Protein AF-U6F900-F1 (afdb_monomer_lite)

Secondary structure (DSSP, 8-state):
-HHHHHHHHHHHHHHHHHTTTTT-EES-SS-BTTB-EEEEEEE-STT-EEEEEEEEETTEEEEEEEEEE--

Radius of gyration: 12.01 Å; chains: 1; bounding box: 32×21×33 Å

pLDDT: mean 89.07, std 8.53, range [57.06, 95.88]

Organism: NCBI:txid1226333

Sequence (71 aa):
MQKIAKQKIATAIEKETNTGMTKVKLAIRNEVNGLPCYEFRLNLGKIGSVRIAFTVYNDLATIRVVLVKSF

Foldseek 3Di:
DVVLVVVQVVVVVLVCLVVVNPQKDQPDPDADVPFTKIWHKDQSDQQGIWIWIWTDDPNDTGTDDIDGDDD

Structure (mmCIF, N/CA/C/O backbone):
data_AF-U6F900-F1
#
_entry.id   AF-U6F900-F1
#
loop_
_atom_site.group_PDB
_atom_site.id
_atom_site.type_symbol
_atom_site.label_atom_id
_atom_site.label_alt_id
_atom_site.label_comp_id
_atom_site.label_asym_id
_atom_site.label_entity_id
_atom_site.label_seq_id
_atom_site.pdbx_PDB_ins_code
_atom_site.Cartn_x
_atom_site.Cartn_y
_atom_sit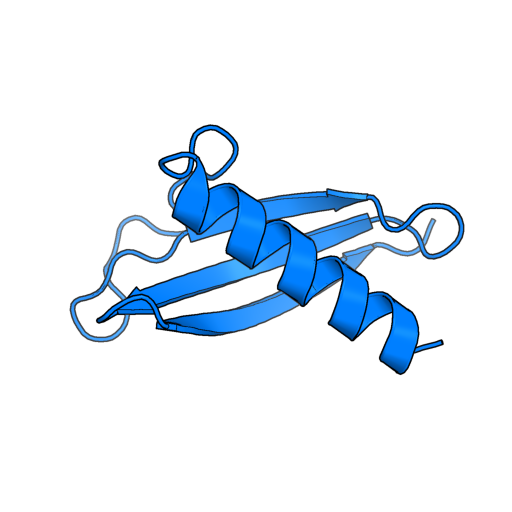e.Cartn_z
_atom_site.occupancy
_atom_site.B_iso_or_equiv
_atom_site.auth_seq_id
_atom_site.auth_comp_id
_atom_site.auth_asym_id
_atom_site.auth_atom_id
_atom_site.pdbx_PDB_model_num
ATOM 1 N N . MET A 1 1 ? 16.640 -5.589 -10.164 1.00 57.41 1 MET A N 1
ATOM 2 C CA . MET A 1 1 ? 15.534 -4.631 -10.426 1.00 57.41 1 MET A CA 1
ATOM 3 C C . MET A 1 1 ? 14.333 -4.817 -9.497 1.00 57.41 1 MET A C 1
ATOM 5 O O . MET A 1 1 ? 13.951 -3.852 -8.847 1.00 57.41 1 MET A O 1
ATOM 9 N N . GLN A 1 2 ? 13.776 -6.027 -9.352 1.00 69.12 2 GLN A N 1
ATOM 10 C CA . GLN A 1 2 ? 12.583 -6.258 -8.514 1.00 69.12 2 GLN A CA 1
ATOM 11 C C . GLN A 1 2 ? 12.763 -5.884 -7.027 1.00 69.12 2 GLN A C 1
ATOM 13 O O . GLN A 1 2 ? 11.856 -5.308 -6.433 1.00 69.12 2 GLN A O 1
ATOM 18 N N . LYS A 1 3 ? 13.940 -6.141 -6.432 1.00 80.31 3 LYS A N 1
ATOM 19 C CA . LYS A 1 3 ? 14.235 -5.812 -5.020 1.00 80.31 3 LYS A CA 1
ATOM 20 C C . LYS A 1 3 ? 14.113 -4.310 -4.721 1.00 80.31 3 LYS A C 1
ATOM 22 O O . LYS A 1 3 ? 13.498 -3.930 -3.734 1.00 80.31 3 LYS A O 1
ATOM 27 N N . ILE A 1 4 ? 14.626 -3.461 -5.615 1.00 84.12 4 ILE A N 1
ATOM 28 C CA . ILE A 1 4 ? 14.579 -1.996 -5.466 1.00 84.12 4 ILE A CA 1
ATOM 29 C C . ILE A 1 4 ? 13.137 -1.485 -5.579 1.00 84.12 4 ILE A C 1
ATOM 31 O O . ILE A 1 4 ? 12.728 -0.632 -4.797 1.00 84.12 4 ILE A O 1
ATOM 35 N N . ALA A 1 5 ? 12.352 -2.018 -6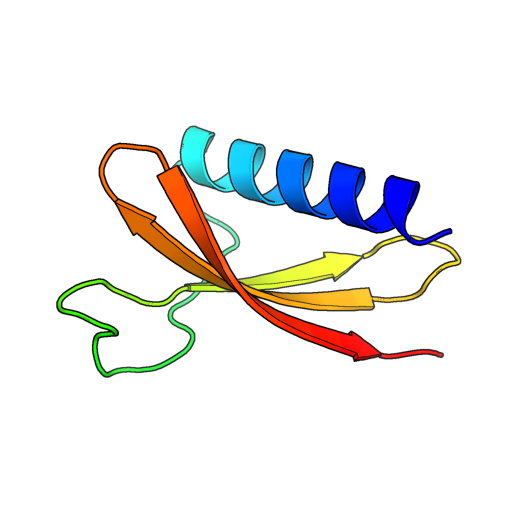.520 1.00 83.44 5 ALA A N 1
ATOM 36 C CA . ALA A 1 5 ? 10.943 -1.652 -6.660 1.00 83.44 5 ALA A CA 1
ATOM 37 C C . ALA A 1 5 ? 10.132 -2.036 -5.412 1.00 83.44 5 ALA A C 1
ATOM 39 O O . ALA A 1 5 ? 9.391 -1.204 -4.898 1.00 83.44 5 ALA A O 1
ATOM 40 N N . LYS A 1 6 ? 10.331 -3.252 -4.878 1.00 87.44 6 LYS A N 1
ATOM 41 C CA . LYS A 1 6 ? 9.686 -3.707 -3.634 1.00 87.44 6 LYS A CA 1
ATOM 42 C C . LYS A 1 6 ? 10.023 -2.802 -2.448 1.00 87.44 6 LYS A C 1
ATOM 44 O O . LYS A 1 6 ? 9.114 -2.396 -1.736 1.00 87.44 6 LYS A O 1
ATOM 49 N N . GLN A 1 7 ? 11.295 -2.432 -2.284 1.00 91.31 7 GLN A N 1
ATOM 50 C CA . GLN A 1 7 ? 11.724 -1.526 -1.215 1.00 91.31 7 GLN A CA 1
ATOM 51 C C . GLN A 1 7 ? 11.039 -0.157 -1.330 1.00 91.31 7 GLN A C 1
ATOM 53 O O . GLN A 1 7 ? 10.463 0.327 -0.365 1.00 91.31 7 GLN A O 1
ATOM 58 N N . LYS A 1 8 ? 1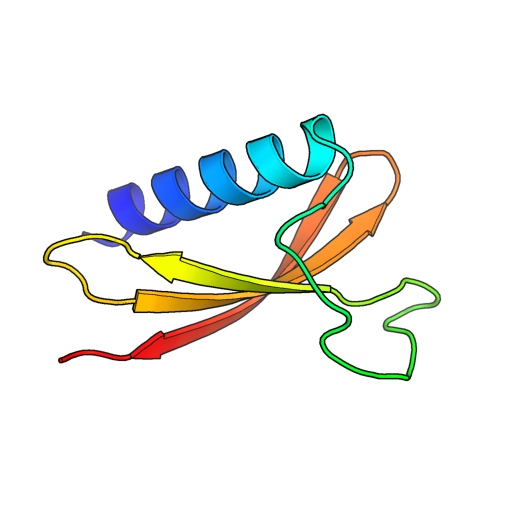1.038 0.439 -2.530 1.00 91.69 8 LYS A N 1
ATOM 59 C CA . LYS A 1 8 ? 10.387 1.736 -2.773 1.00 91.69 8 LYS A CA 1
ATOM 60 C C . LYS A 1 8 ? 8.881 1.692 -2.517 1.00 91.69 8 LYS A C 1
ATOM 62 O O . LYS A 1 8 ? 8.336 2.655 -1.991 1.00 91.69 8 LYS A O 1
ATOM 67 N N . ILE A 1 9 ? 8.220 0.596 -2.891 1.00 91.88 9 ILE A N 1
ATOM 68 C CA . ILE A 1 9 ? 6.796 0.380 -2.618 1.00 91.88 9 ILE A CA 1
ATOM 69 C C . ILE A 1 9 ? 6.551 0.308 -1.110 1.00 91.88 9 ILE A C 1
ATOM 71 O O . ILE A 1 9 ? 5.693 1.032 -0.618 1.00 91.88 9 ILE A O 1
ATOM 75 N N . ALA A 1 10 ? 7.327 -0.501 -0.382 1.00 92.12 10 ALA A N 1
ATOM 76 C CA . ALA A 1 10 ? 7.193 -0.636 1.066 1.00 92.12 10 ALA A CA 1
ATOM 77 C C . ALA A 1 10 ? 7.373 0.713 1.780 1.00 92.12 10 ALA A C 1
ATOM 79 O O . ALA A 1 10 ? 6.487 1.129 2.517 1.00 92.12 10 ALA A O 1
ATOM 80 N N . THR A 1 11 ? 8.447 1.448 1.471 1.00 94.50 11 THR A N 1
ATOM 81 C CA . THR A 1 11 ? 8.705 2.778 2.047 1.00 94.50 11 THR A CA 1
ATOM 82 C C . THR A 1 11 ? 7.598 3.783 1.725 1.00 94.50 11 THR A C 1
ATOM 84 O O . THR A 1 11 ? 7.256 4.619 2.556 1.00 94.50 11 THR A O 1
ATOM 87 N N . ALA A 1 12 ? 7.027 3.735 0.518 1.00 93.94 12 ALA A N 1
ATOM 88 C CA . ALA A 1 12 ? 5.937 4.632 0.152 1.00 93.94 12 ALA A CA 1
ATOM 89 C C . ALA A 1 12 ? 4.650 4.318 0.926 1.00 93.94 12 ALA A C 1
ATOM 91 O O . ALA A 1 12 ? 3.987 5.242 1.383 1.00 93.94 12 ALA A O 1
ATOM 92 N N . ILE A 1 13 ? 4.318 3.035 1.091 1.00 93.12 13 ILE A N 1
ATOM 93 C CA . ILE A 1 13 ? 3.155 2.613 1.875 1.00 93.12 13 ILE A CA 1
ATOM 94 C C . ILE A 1 13 ? 3.334 3.014 3.340 1.00 93.12 13 ILE A C 1
ATOM 96 O O . ILE A 1 13 ? 2.447 3.655 3.884 1.00 93.12 13 ILE A O 1
ATOM 100 N N . GLU A 1 14 ? 4.486 2.709 3.939 1.00 93.62 14 GLU A N 1
ATOM 101 C CA . GLU A 1 14 ? 4.809 3.063 5.328 1.00 93.62 14 GLU A CA 1
ATOM 102 C C . GLU A 1 14 ? 4.712 4.575 5.571 1.00 93.62 14 GLU A C 1
ATOM 104 O O . GLU A 1 14 ? 4.153 5.034 6.566 1.00 93.62 14 GLU A O 1
ATOM 109 N N . LYS A 1 15 ? 5.212 5.378 4.626 1.00 94.19 15 LYS A N 1
ATOM 110 C CA . LYS A 1 15 ? 5.055 6.829 4.692 1.00 94.19 15 LYS A CA 1
ATOM 111 C C . LYS A 1 15 ? 3.582 7.221 4.722 1.00 94.19 15 LYS A C 1
ATOM 113 O O . LYS A 1 15 ? 3.194 7.995 5.588 1.00 94.19 15 LYS A O 1
ATOM 118 N N . GLU A 1 16 ? 2.776 6.711 3.792 1.00 92.69 16 GLU A N 1
ATOM 119 C CA . GLU A 1 16 ? 1.360 7.069 3.731 1.00 92.69 16 GLU A CA 1
ATOM 120 C C . GLU A 1 16 ? 0.604 6.598 4.978 1.00 92.69 16 GLU A C 1
ATOM 122 O O . GLU A 1 16 ? -0.180 7.377 5.514 1.00 92.69 16 GLU A O 1
ATOM 127 N N . THR A 1 17 ? 0.871 5.397 5.505 1.00 89.50 17 THR A N 1
ATOM 128 C CA . THR A 1 17 ? 0.249 4.927 6.755 1.00 89.50 17 THR A CA 1
ATOM 129 C C . THR A 1 17 ? 0.612 5.822 7.940 1.00 89.50 17 THR A C 1
ATOM 131 O O . THR A 1 17 ? -0.264 6.153 8.732 1.00 89.50 17 THR A O 1
ATOM 134 N N . ASN A 1 18 ? 1.856 6.305 8.014 1.00 91.06 18 ASN A N 1
ATOM 135 C CA . ASN A 1 18 ? 2.312 7.182 9.098 1.00 91.06 18 ASN A CA 1
ATOM 136 C C . ASN A 1 18 ? 1.832 8.637 8.956 1.00 91.06 18 ASN A C 1
ATOM 138 O O . ASN A 1 18 ? 1.710 9.346 9.950 1.00 91.06 18 ASN A O 1
ATOM 142 N N . THR A 1 19 ? 1.556 9.105 7.733 1.00 90.12 19 THR A N 1
ATOM 143 C CA . THR A 1 19 ? 1.100 10.483 7.466 1.00 90.12 19 THR A CA 1
ATOM 144 C C . THR A 1 19 ? -0.417 10.607 7.301 1.00 90.12 19 THR A C 1
ATOM 146 O O . THR A 1 19 ? -0.886 11.558 6.678 1.00 90.12 19 THR A O 1
ATOM 149 N N . GLY A 1 20 ? -1.197 9.639 7.790 1.00 88.00 20 GLY A N 1
ATOM 150 C CA . GLY A 1 20 ? -2.664 9.679 7.714 1.00 88.00 20 GLY A CA 1
ATOM 151 C C . GLY A 1 20 ? -3.235 9.505 6.300 1.00 88.00 20 GLY A C 1
ATOM 152 O O . GLY A 1 20 ? -4.341 9.954 6.024 1.00 88.00 20 GLY A O 1
ATOM 153 N N . MET A 1 21 ? -2.485 8.866 5.399 1.00 90.62 21 MET A N 1
ATOM 154 C CA . MET A 1 21 ? -2.929 8.427 4.071 1.00 90.62 21 MET A CA 1
ATOM 155 C C . MET A 1 21 ? -3.397 9.551 3.124 1.00 90.62 21 MET A C 1
ATOM 157 O O . MET A 1 21 ? -4.235 9.342 2.250 1.00 90.62 21 MET A O 1
ATOM 161 N N . THR A 1 22 ? -2.841 10.758 3.254 1.00 91.44 22 THR A N 1
ATOM 162 C CA . THR A 1 22 ? -3.303 11.951 2.512 1.00 91.44 22 THR A CA 1
ATOM 163 C C . THR A 1 22 ? -3.168 11.877 0.985 1.00 91.44 22 THR A C 1
ATOM 165 O O . THR A 1 22 ? -3.870 12.612 0.289 1.00 91.44 22 THR A O 1
ATOM 168 N N . LYS A 1 23 ? -2.294 11.023 0.428 1.00 91.25 23 LYS A N 1
ATOM 169 C CA . LYS A 1 23 ? -2.126 10.869 -1.034 1.00 91.25 23 LYS A CA 1
ATOM 170 C C . LYS A 1 23 ? -2.759 9.603 -1.599 1.00 91.25 23 LYS A C 1
ATOM 172 O O . LYS A 1 23 ? -2.595 9.324 -2.792 1.00 91.25 23 LYS A O 1
ATOM 177 N N . VAL A 1 24 ? -3.463 8.836 -0.773 1.00 94.19 24 VAL A N 1
ATOM 178 C CA . VAL A 1 24 ? -4.177 7.636 -1.211 1.00 94.19 24 VAL A CA 1
ATOM 179 C C . VAL A 1 24 ? -5.655 7.951 -1.393 1.00 94.19 24 VAL A C 1
ATOM 181 O O . VAL A 1 24 ? -6.193 8.907 -0.843 1.00 94.19 24 VAL A O 1
ATOM 184 N N . LYS A 1 25 ? -6.330 7.135 -2.192 1.00 95.25 25 LYS A N 1
ATOM 185 C CA . LYS A 1 25 ? -7.782 7.199 -2.376 1.00 95.25 25 LYS A CA 1
ATOM 18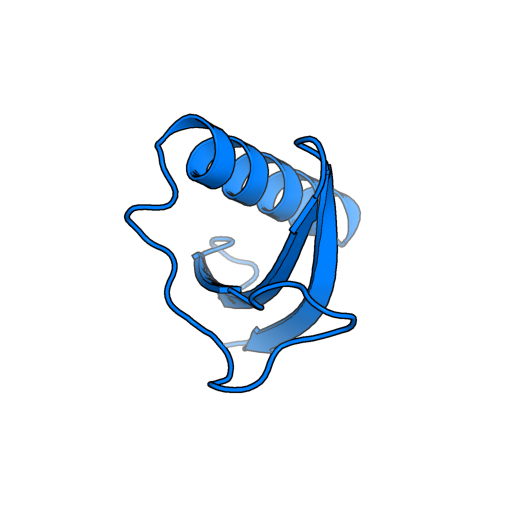6 C C . LYS A 1 25 ? -8.376 5.807 -2.266 1.00 95.25 25 LYS A C 1
ATOM 188 O O . LYS A 1 25 ? -7.652 4.824 -2.389 1.00 95.25 25 LYS A O 1
ATOM 193 N N . LEU A 1 26 ? -9.688 5.709 -2.096 1.00 94.94 26 LEU A N 1
ATOM 194 C CA . LEU A 1 26 ? -10.371 4.421 -2.187 1.00 94.94 26 LEU A CA 1
ATOM 195 C C . LEU A 1 26 ? -10.214 3.844 -3.601 1.00 94.94 26 LEU A C 1
ATOM 197 O O . LEU A 1 26 ? -10.525 4.502 -4.596 1.00 94.94 26 LEU A O 1
ATOM 201 N N . ALA A 1 27 ? -9.693 2.623 -3.675 1.00 93.81 27 ALA A N 1
ATOM 202 C CA . ALA A 1 27 ? -9.502 1.877 -4.912 1.00 93.81 27 ALA A CA 1
ATOM 203 C C . ALA A 1 27 ? -10.830 1.342 -5.448 1.00 93.81 27 ALA A C 1
ATOM 205 O O . ALA A 1 27 ? -11.086 1.377 -6.650 1.00 93.81 27 ALA A O 1
ATOM 206 N N . ILE A 1 28 ? -11.673 0.865 -4.537 1.00 92.38 28 ILE A N 1
ATOM 207 C CA . ILE A 1 28 ? -13.012 0.356 -4.805 1.00 92.38 28 ILE A CA 1
ATOM 208 C C . ILE A 1 28 ? -13.960 0.855 -3.712 1.00 92.38 28 ILE A C 1
ATOM 210 O O . ILE A 1 28 ? -13.524 1.201 -2.616 1.00 92.38 28 ILE A O 1
ATOM 214 N N . ARG A 1 29 ? -15.259 0.919 -4.025 1.00 91.81 29 ARG A N 1
ATOM 215 C CA . ARG A 1 29 ? -16.292 1.317 -3.051 1.00 91.81 29 ARG A CA 1
ATOM 216 C C . ARG A 1 29 ? -16.576 0.222 -2.028 1.00 91.81 29 ARG A C 1
ATOM 218 O O . ARG A 1 29 ? -16.909 0.528 -0.893 1.00 91.81 29 ARG A O 1
ATOM 225 N N . ASN A 1 30 ? -16.467 -1.032 -2.454 1.00 93.00 30 ASN A N 1
ATOM 226 C CA . ASN A 1 30 ? -16.710 -2.185 -1.602 1.00 93.00 30 ASN A CA 1
ATOM 227 C C . ASN A 1 30 ? -15.475 -2.486 -0.756 1.00 93.00 30 ASN A C 1
ATOM 229 O O . ASN A 1 30 ? -14.344 -2.202 -1.145 1.00 93.00 30 ASN A O 1
ATOM 233 N N . GLU A 1 31 ? -15.696 -3.123 0.380 1.00 92.81 31 GLU A N 1
ATOM 234 C CA . GLU A 1 31 ? -14.614 -3.598 1.229 1.00 92.81 31 GLU A CA 1
ATOM 235 C C . GLU A 1 31 ? -14.023 -4.912 0.707 1.00 92.81 31 GLU A C 1
ATOM 237 O O . GLU A 1 31 ? -14.702 -5.731 0.084 1.00 92.81 31 GLU A O 1
ATOM 242 N N . VAL A 1 32 ? -12.742 -5.133 0.999 1.00 92.38 32 VAL A N 1
ATOM 243 C CA . VAL A 1 32 ? -12.055 -6.412 0.805 1.00 92.38 32 VAL A CA 1
ATOM 244 C C . VAL A 1 32 ? -11.876 -7.040 2.178 1.00 92.38 32 VAL A C 1
ATOM 246 O O . VAL A 1 32 ? -11.087 -6.543 2.977 1.00 92.38 32 VAL A O 1
ATOM 249 N N . ASN A 1 33 ? -12.581 -8.137 2.455 1.00 92.62 33 ASN A N 1
ATOM 250 C CA . ASN A 1 33 ? -12.573 -8.805 3.764 1.00 92.62 33 ASN A CA 1
ATOM 251 C C . ASN A 1 33 ? -12.913 -7.856 4.932 1.00 92.62 33 ASN A C 1
ATOM 253 O O . ASN A 1 33 ? -12.240 -7.884 5.958 1.00 92.62 33 ASN A O 1
ATOM 257 N N . GLY A 1 34 ? -13.915 -6.988 4.763 1.00 94.88 34 GLY A N 1
ATOM 258 C CA . GLY A 1 34 ? -14.309 -6.025 5.800 1.00 94.88 34 GLY A CA 1
ATOM 259 C C . GLY A 1 34 ? -13.349 -4.840 5.969 1.00 94.88 34 GLY A C 1
ATOM 260 O O . GLY A 1 34 ? -13.434 -4.114 6.953 1.00 94.88 34 GLY A O 1
ATOM 261 N N . LEU A 1 35 ? -12.383 -4.672 5.055 1.00 95.69 35 LEU A N 1
ATOM 262 C CA . LEU A 1 35 ? -11.405 -3.587 5.098 1.00 95.69 35 LEU A CA 1
ATOM 263 C C . LEU A 1 35 ? -11.536 -2.677 3.872 1.00 95.69 35 LEU A C 1
ATOM 265 O O . LEU A 1 35 ? -11.655 -3.177 2.745 1.00 95.69 35 LEU A O 1
ATOM 269 N N . PRO A 1 36 ? -11.407 -1.350 4.041 1.00 94.94 36 PRO A N 1
ATOM 270 C CA . PRO A 1 36 ? -11.254 -0.441 2.916 1.00 94.94 36 PRO A CA 1
ATOM 271 C C . PRO A 1 36 ? -10.022 -0.803 2.079 1.00 94.94 36 PRO A C 1
ATOM 273 O O . PRO A 1 36 ? -8.946 -1.098 2.612 1.00 94.94 36 PRO A O 1
ATOM 276 N N . CYS A 1 37 ? -10.165 -0.761 0.755 1.00 95.88 37 CYS A N 1
ATOM 277 C CA . CYS A 1 37 ? -9.045 -0.926 -0.163 1.00 95.88 37 CYS A CA 1
ATOM 278 C C . CYS A 1 37 ? -8.637 0.432 -0.729 1.00 95.88 37 CYS A C 1
ATOM 280 O O . CYS A 1 37 ? -9.443 1.124 -1.350 1.00 95.88 37 CYS A O 1
ATOM 282 N N . TYR A 1 38 ? -7.376 0.794 -0.528 1.00 95.44 38 TYR A N 1
ATOM 283 C CA . TYR A 1 38 ? -6.790 2.057 -0.952 1.00 95.44 38 TYR A CA 1
ATOM 284 C C . TYR A 1 38 ? -5.908 1.866 -2.179 1.00 95.44 38 TYR A C 1
ATOM 286 O O . TYR A 1 38 ? -5.307 0.807 -2.350 1.00 95.44 38 TYR A O 1
ATOM 294 N N . GLU A 1 39 ? -5.786 2.895 -3.016 1.00 95.69 39 GLU A N 1
ATOM 295 C CA . GLU A 1 39 ? -4.773 2.963 -4.062 1.00 95.69 39 GLU A CA 1
ATOM 296 C C . GLU A 1 39 ? -4.055 4.306 -4.131 1.00 95.69 39 GLU A C 1
ATOM 298 O O . GLU A 1 39 ? -4.612 5.363 -3.825 1.00 95.69 39 GLU A O 1
ATOM 303 N N . PHE A 1 40 ? -2.816 4.256 -4.611 1.00 95.50 40 PHE A N 1
ATOM 304 C CA . PHE A 1 40 ? -2.094 5.432 -5.074 1.00 95.50 40 PHE A CA 1
ATOM 305 C C . PHE A 1 40 ? -1.128 5.078 -6.203 1.00 95.50 40 PHE A C 1
ATOM 307 O O . PHE A 1 40 ? -0.765 3.920 -6.441 1.00 95.50 40 PHE A O 1
ATOM 314 N N . ARG A 1 41 ? -0.687 6.123 -6.908 1.00 93.81 41 ARG A N 1
ATOM 315 C CA . ARG A 1 41 ? 0.349 6.030 -7.934 1.00 93.81 41 ARG A CA 1
ATOM 316 C C . ARG A 1 41 ? 1.709 6.342 -7.319 1.00 93.81 41 ARG A C 1
ATOM 318 O O . ARG A 1 41 ? 1.906 7.427 -6.782 1.00 93.81 41 ARG A O 1
ATOM 325 N N . LEU A 1 42 ? 2.667 5.440 -7.501 1.00 93.19 42 LEU A N 1
ATOM 326 C CA . LEU A 1 42 ? 4.062 5.635 -7.122 1.00 93.19 42 LEU A CA 1
ATOM 327 C C . LEU A 1 42 ? 4.940 5.761 -8.371 1.00 93.19 42 LEU A C 1
ATOM 329 O O . LEU A 1 42 ? 4.899 4.920 -9.270 1.00 93.19 42 LEU A O 1
ATOM 333 N N . ASN A 1 43 ? 5.760 6.809 -8.424 1.00 91.81 43 ASN A N 1
ATOM 334 C CA . ASN A 1 43 ? 6.804 6.948 -9.435 1.00 91.81 43 ASN A CA 1
ATOM 335 C C . ASN A 1 43 ? 8.082 6.244 -8.946 1.00 91.81 43 ASN A C 1
ATOM 337 O O . ASN A 1 43 ? 8.605 6.569 -7.882 1.00 91.81 43 ASN A O 1
ATOM 341 N N . LEU A 1 44 ? 8.588 5.280 -9.717 1.00 89.44 44 LEU A N 1
ATOM 342 C CA . LEU A 1 44 ? 9.801 4.522 -9.397 1.00 89.44 44 LEU A CA 1
ATOM 343 C C . LEU A 1 44 ? 11.059 5.079 -10.093 1.00 89.44 44 LEU A C 1
ATOM 345 O O . LEU A 1 44 ? 12.144 4.499 -9.954 1.00 89.44 44 LEU A O 1
ATOM 349 N N . GLY A 1 45 ? 10.946 6.213 -10.788 1.00 87.56 45 GLY A N 1
ATOM 350 C CA . GLY A 1 45 ? 12.001 6.838 -11.582 1.00 87.56 45 GLY A CA 1
ATOM 351 C C . GLY A 1 45 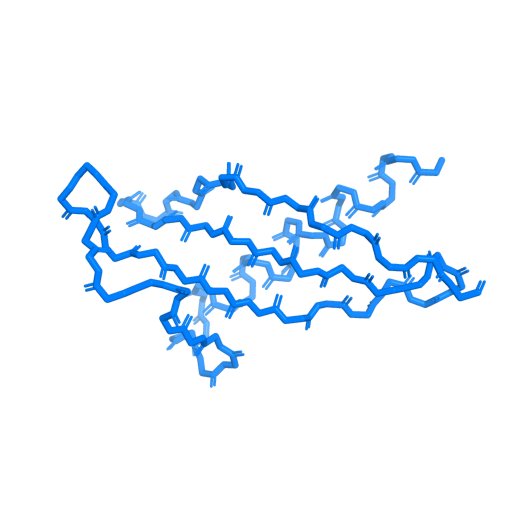? 12.139 6.157 -12.942 1.00 87.56 45 GLY A C 1
ATOM 352 O O . GLY A 1 45 ? 11.144 5.908 -13.614 1.00 87.56 45 GLY A O 1
ATOM 353 N N . LYS A 1 46 ? 13.369 5.787 -13.322 1.00 84.62 46 LYS A N 1
ATOM 354 C CA . LYS A 1 46 ? 13.682 5.118 -14.605 1.00 84.62 46 LYS A CA 1
ATOM 355 C C . LYS A 1 46 ? 12.983 3.760 -14.813 1.00 84.62 46 LYS A C 1
ATOM 357 O O . LYS A 1 46 ? 12.985 3.248 -15.920 1.00 84.62 46 LYS A O 1
ATOM 362 N N . ILE A 1 47 ? 12.404 3.178 -13.758 1.00 83.12 47 ILE A N 1
ATOM 363 C CA . ILE A 1 47 ? 11.630 1.922 -13.809 1.00 83.12 47 ILE A CA 1
ATOM 364 C C . ILE A 1 47 ? 10.200 2.169 -14.333 1.00 83.12 47 ILE A C 1
ATOM 366 O O . ILE A 1 47 ? 9.535 1.238 -14.774 1.00 83.12 47 ILE A O 1
ATOM 370 N N . GLY A 1 48 ? 9.717 3.414 -14.279 1.00 88.19 48 GLY A N 1
ATOM 371 C CA . GLY A 1 48 ? 8.357 3.794 -14.651 1.00 88.19 48 GLY A CA 1
ATOM 372 C C . GLY A 1 48 ? 7.491 4.107 -13.435 1.00 88.19 48 GLY A C 1
ATOM 373 O O . GLY A 1 48 ? 7.984 4.487 -12.370 1.00 88.19 48 GLY A O 1
ATOM 374 N N . SER A 1 49 ? 6.175 3.968 -13.588 1.00 90.75 49 SER A N 1
ATOM 375 C CA . SER A 1 49 ? 5.232 4.198 -12.489 1.00 90.75 49 SER A CA 1
ATOM 376 C C . SER A 1 49 ? 4.358 2.986 -12.235 1.00 90.75 49 SER A C 1
ATOM 378 O O . SER A 1 49 ? 4.008 2.260 -13.164 1.00 90.75 49 SER A O 1
ATOM 380 N N . VAL A 1 50 ? 3.987 2.797 -10.974 1.00 91.62 50 VAL A N 1
ATOM 381 C CA . VAL A 1 50 ? 3.120 1.706 -10.540 1.00 91.62 50 VAL A CA 1
ATOM 382 C C . VAL A 1 50 ? 1.869 2.258 -9.873 1.00 91.62 50 VAL A C 1
ATOM 384 O O . VAL A 1 50 ? 1.927 3.290 -9.201 1.00 91.62 50 VAL A O 1
ATOM 387 N N . ARG A 1 51 ? 0.736 1.579 -10.051 1.00 93.31 51 ARG A N 1
ATOM 388 C CA . ARG A 1 51 ? -0.424 1.728 -9.165 1.00 93.31 51 ARG A CA 1
ATOM 389 C C . ARG A 1 51 ? -0.425 0.590 -8.169 1.00 93.31 51 ARG A C 1
ATOM 391 O O . ARG A 1 51 ? -0.232 -0.559 -8.561 1.00 93.31 51 ARG A O 1
ATOM 398 N N . ILE A 1 52 ? -0.619 0.928 -6.906 1.00 94.38 52 ILE A N 1
ATOM 399 C CA . ILE A 1 52 ? -0.572 -0.016 -5.796 1.00 94.38 52 ILE A CA 1
ATOM 400 C C . ILE A 1 52 ? -1.936 0.026 -5.137 1.00 94.38 52 ILE A C 1
ATOM 402 O O . ILE A 1 52 ? -2.352 1.101 -4.721 1.00 94.38 52 ILE A O 1
ATOM 406 N N . ALA A 1 53 ? -2.603 -1.122 -5.045 1.00 94.81 53 ALA A N 1
ATOM 407 C CA . ALA A 1 53 ? -3.819 -1.288 -4.262 1.00 94.81 53 ALA A CA 1
ATOM 408 C C . ALA A 1 53 ? -3.523 -2.134 -3.019 1.00 94.81 53 ALA A C 1
ATOM 410 O O . ALA A 1 53 ? -2.887 -3.188 -3.124 1.00 94.81 53 ALA A O 1
ATOM 411 N N . PHE A 1 54 ? -3.967 -1.685 -1.848 1.00 95.12 54 PHE A N 1
ATOM 412 C CA . PHE A 1 54 ? -3.659 -2.317 -0.567 1.00 95.12 54 PHE A CA 1
ATOM 413 C C . PHE A 1 54 ? -4.787 -2.129 0.454 1.00 95.12 54 PHE A C 1
ATOM 415 O O . PHE A 1 54 ? -5.628 -1.245 0.316 1.00 95.12 54 PHE A O 1
ATOM 422 N N . THR A 1 55 ? -4.815 -2.986 1.469 1.00 95.81 55 THR A N 1
ATOM 423 C CA . THR A 1 55 ? -5.667 -2.860 2.664 1.00 95.81 55 THR A CA 1
ATOM 424 C C . THR A 1 55 ? -4.774 -2.645 3.882 1.00 95.81 55 THR A C 1
ATOM 426 O O . THR A 1 55 ? -3.640 -3.124 3.876 1.00 95.81 55 THR A O 1
ATOM 429 N N . VAL A 1 56 ? -5.262 -1.975 4.926 1.00 93.50 56 VAL A N 1
ATOM 430 C CA . VAL A 1 56 ? -4.514 -1.773 6.182 1.00 93.50 56 VAL A CA 1
ATOM 431 C C . VAL A 1 56 ? -5.298 -2.366 7.345 1.00 93.50 56 VAL A C 1
ATOM 433 O O . VAL A 1 56 ? -6.503 -2.147 7.440 1.00 93.50 56 VAL A O 1
ATOM 436 N N . TYR A 1 57 ? -4.620 -3.120 8.208 1.00 93.81 57 TYR A N 1
ATOM 437 C CA . TYR A 1 57 ? -5.188 -3.683 9.432 1.00 93.81 57 TYR A CA 1
ATOM 438 C C . TYR A 1 57 ? -4.100 -3.825 10.497 1.00 93.81 57 TYR A C 1
ATOM 440 O O . TYR A 1 57 ? -3.048 -4.378 10.191 1.00 93.81 57 TYR A O 1
ATOM 448 N N . ASN A 1 58 ? -4.345 -3.342 11.721 1.00 91.88 58 ASN A N 1
ATOM 449 C CA . ASN A 1 58 ? -3.366 -3.338 12.822 1.00 91.88 58 ASN A CA 1
ATOM 450 C C . ASN A 1 58 ? -1.968 -2.873 12.369 1.00 91.88 58 ASN A C 1
ATOM 452 O O . ASN A 1 58 ? -0.989 -3.597 12.527 1.00 91.88 58 ASN A O 1
ATOM 456 N N . ASP A 1 59 ? -1.910 -1.712 11.708 1.00 85.00 59 ASP A N 1
ATOM 457 C CA . ASP A 1 59 ? -0.692 -1.100 11.147 1.00 85.00 59 ASP A CA 1
ATOM 458 C C . ASP A 1 59 ? 0.054 -1.933 10.086 1.00 85.00 59 ASP A C 1
ATOM 460 O O . ASP A 1 59 ? 1.108 -1.538 9.587 1.00 85.00 59 ASP A O 1
ATOM 464 N N . LEU A 1 60 ? -0.523 -3.057 9.652 1.00 89.12 60 LEU A N 1
ATOM 465 C CA . LEU A 1 60 ? 0.003 -3.888 8.578 1.00 89.12 60 LEU A CA 1
ATOM 466 C C . LEU A 1 60 ? -0.712 -3.583 7.266 1.00 89.12 60 LEU A C 1
ATOM 468 O O . LEU A 1 60 ? -1.917 -3.801 7.105 1.00 89.12 60 LEU A O 1
ATOM 472 N N . ALA A 1 61 ? 0.060 -3.129 6.284 1.00 92.12 61 ALA A N 1
ATOM 473 C CA . ALA A 1 61 ? -0.422 -2.941 4.929 1.00 92.12 61 ALA A CA 1
ATOM 474 C C . ALA A 1 61 ? -0.258 -4.222 4.097 1.00 92.12 61 ALA A C 1
ATOM 476 O O . ALA A 1 61 ? 0.849 -4.705 3.862 1.00 92.12 61 ALA A O 1
ATOM 477 N N . THR A 1 62 ? -1.373 -4.750 3.595 1.00 93.56 62 THR A N 1
ATOM 478 C CA . THR A 1 62 ? -1.403 -5.907 2.693 1.00 93.56 62 THR A CA 1
ATOM 479 C C . THR A 1 62 ? -1.615 -5.446 1.259 1.00 93.56 62 THR A C 1
ATOM 481 O O . THR A 1 62 ? -2.689 -4.955 0.905 1.00 93.56 62 THR A O 1
ATOM 484 N N . ILE A 1 63 ? -0.604 -5.635 0.411 1.00 92.25 63 ILE A N 1
ATOM 485 C CA . ILE A 1 63 ? -0.688 -5.328 -1.021 1.00 92.25 63 ILE A CA 1
ATOM 486 C C . ILE A 1 63 ? -1.567 -6.375 -1.708 1.00 92.25 63 ILE A C 1
ATOM 488 O O . ILE A 1 63 ? -1.316 -7.573 -1.602 1.00 92.25 63 ILE A O 1
ATOM 492 N N . ARG A 1 64 ? -2.583 -5.917 -2.444 1.00 88.75 64 ARG A N 1
ATOM 493 C CA . ARG A 1 64 ? -3.488 -6.769 -3.227 1.00 88.75 64 ARG A CA 1
ATOM 494 C C . ARG A 1 64 ? -3.075 -6.830 -4.692 1.00 88.75 64 ARG A C 1
ATOM 496 O O . ARG A 1 64 ? -3.041 -7.907 -5.272 1.00 88.75 64 ARG A O 1
ATOM 503 N N . VAL A 1 65 ? -2.751 -5.678 -5.284 1.00 84.19 65 VAL A N 1
ATOM 504 C CA . VAL A 1 65 ? -2.414 -5.563 -6.711 1.00 84.19 65 VAL A CA 1
ATOM 505 C C . VAL A 1 65 ? -1.330 -4.507 -6.915 1.00 84.19 65 VAL A C 1
ATOM 507 O O . VAL A 1 65 ? -1.366 -3.440 -6.301 1.00 84.19 65 VAL A O 1
ATOM 510 N N . VAL A 1 66 ? -0.392 -4.789 -7.825 1.00 82.75 66 VAL A N 1
ATOM 511 C CA . VAL A 1 66 ? 0.564 -3.809 -8.356 1.00 82.75 66 VAL A CA 1
ATOM 512 C C . VAL A 1 66 ? 0.494 -3.829 -9.880 1.00 82.75 66 VAL A C 1
ATOM 514 O O . VAL A 1 66 ? 0.846 -4.828 -10.502 1.00 82.75 66 VAL A O 1
ATOM 517 N N . LEU A 1 67 ? 0.059 -2.724 -10.486 1.00 82.81 67 LEU A N 1
ATOM 518 C CA . LEU A 1 67 ? 0.055 -2.551 -11.941 1.00 82.81 67 LEU A CA 1
ATOM 519 C C . LEU A 1 67 ? 1.251 -1.700 -12.347 1.00 82.81 67 LEU A C 1
ATOM 521 O O . LEU A 1 67 ? 1.329 -0.527 -11.979 1.00 82.81 67 LEU A O 1
ATOM 525 N N . VAL A 1 68 ? 2.175 -2.282 -13.110 1.00 78.31 68 VAL A N 1
ATOM 526 C CA . VAL A 1 68 ? 3.342 -1.573 -13.643 1.00 78.31 68 VAL A CA 1
ATOM 527 C C . VAL A 1 68 ? 2.992 -1.001 -15.007 1.00 78.31 68 VAL A C 1
ATOM 529 O O . VAL A 1 68 ? 2.583 -1.735 -15.902 1.00 78.31 68 VAL A O 1
ATOM 532 N N . LYS A 1 69 ? 3.170 0.310 -15.173 1.00 68.19 69 LYS A N 1
ATOM 533 C CA . LYS A 1 69 ? 3.120 0.950 -16.485 1.00 68.19 69 LYS A CA 1
ATOM 534 C C . LYS A 1 69 ? 4.550 1.266 -16.913 1.00 68.19 69 LYS A C 1
ATOM 536 O O . LYS A 1 69 ? 5.156 2.205 -16.388 1.00 68.19 69 LYS A O 1
ATOM 541 N N . SER A 1 70 ? 5.075 0.441 -17.814 1.00 58.78 70 SE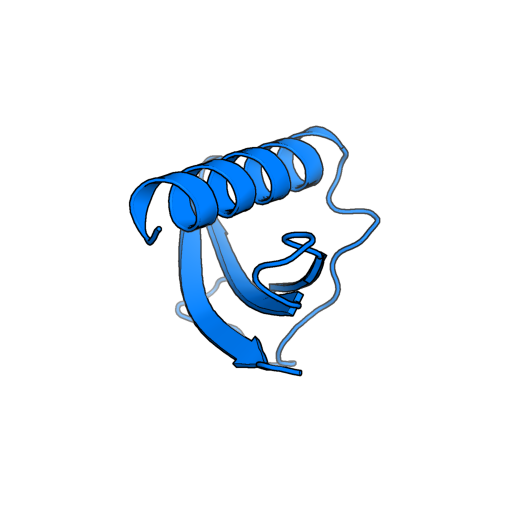R A N 1
ATOM 542 C CA . SER A 1 70 ? 6.318 0.711 -18.540 1.00 58.78 70 SER A CA 1
ATOM 543 C C . SER A 1 70 ? 6.062 1.858 -19.522 1.00 58.78 70 SER A C 1
ATOM 545 O O . SER A 1 70 ? 5.002 1.888 -20.151 1.00 58.78 70 SER A O 1
ATOM 547 N N . PHE A 1 71 ? 6.987 2.815 -19.586 1.00 57.06 71 PHE A N 1
ATOM 548 C CA . PHE A 1 71 ? 7.012 3.862 -20.609 1.00 57.06 71 PHE A CA 1
ATOM 549 C C . PHE A 1 71 ? 7.992 3.462 -21.703 1.00 57.06 71 PHE A C 1
ATOM 551 O O . PHE A 1 71 ? 9.011 2.830 -21.340 1.00 57.06 71 PHE A O 1
#